Protein AF-A0A2K3L2W8-F1 (afdb_monomer_lite)

Secondary structure (DSSP, 8-state):
--EE-TTS-EE--SEEEEEEEEEETTEEEEEEEEE--------

Sequence (43 aa):
MSLSLADRSIVHPVGILHDVLVRVAEFVFPADFVVLDMEEDKD

Organism: Trifolium pratense (NCBI:txid57577)

Foldseek 3Di:
DWDQDPVRDIFDFPDKDFQDWDDDPPDTDGDIDTHTDDPDDDD

Radius of gyration: 13.57 Å; chains: 1; bounding box: 29×30×27 Å

Structure (mmCIF, N/CA/C/O backbone):
data_AF-A0A2K3L2W8-F1
#
_entry.id   AF-A0A2K3L2W8-F1
#
loop_
_atom_site.group_PDB
_atom_site.id
_atom_site.type_symbol
_atom_site.label_atom_id
_atom_site.label_alt_id
_atom_site.label_comp_id
_atom_site.label_asym_id
_atom_site.label_entity_id
_atom_site.label_seq_id
_atom_site.pdbx_PDB_ins_code
_atom_site.Cartn_x
_atom_site.Cartn_y
_atom_site.Cartn_z
_atom_site.occupancy
_atom_site.B_iso_or_equiv
_atom_si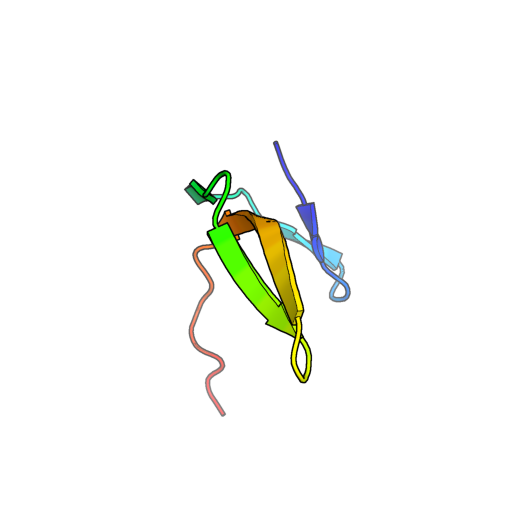te.auth_seq_id
_atom_site.auth_comp_id
_atom_site.auth_asym_id
_atom_site.auth_atom_id
_atom_site.pdbx_PDB_model_num
ATOM 1 N N . MET A 1 1 ? 8.999 7.387 -7.315 1.00 85.81 1 MET A N 1
ATOM 2 C CA . MET A 1 1 ? 8.892 6.555 -6.097 1.00 85.81 1 MET A CA 1
ATOM 3 C C . MET A 1 1 ? 8.937 5.104 -6.539 1.00 85.81 1 MET A C 1
ATOM 5 O O . MET A 1 1 ? 8.337 4.805 -7.563 1.00 85.81 1 MET A O 1
ATOM 9 N N . SER A 1 2 ? 9.664 4.243 -5.836 1.00 90.44 2 SER A N 1
ATOM 10 C CA . SER A 1 2 ? 9.719 2.803 -6.112 1.00 90.44 2 SER A CA 1
ATOM 11 C C . SER A 1 2 ? 9.552 2.037 -4.802 1.00 90.44 2 SER A C 1
ATOM 13 O O . SER A 1 2 ? 9.951 2.527 -3.744 1.00 90.44 2 SER A O 1
ATOM 15 N N . LEU A 1 3 ? 8.919 0.868 -4.867 1.00 92.75 3 LEU A N 1
ATOM 16 C CA . LEU A 1 3 ? 8.692 -0.009 -3.721 1.00 92.75 3 LEU A CA 1
ATOM 17 C C . LEU A 1 3 ? 9.413 -1.335 -3.947 1.00 92.75 3 LEU A C 1
ATOM 19 O O . LEU A 1 3 ? 9.387 -1.868 -5.053 1.00 92.75 3 LEU A O 1
ATOM 23 N N . SER A 1 4 ? 10.041 -1.858 -2.895 1.00 94.56 4 SER A N 1
ATOM 24 C CA . SER A 1 4 ? 10.554 -3.227 -2.872 1.00 94.56 4 SER A CA 1
ATOM 25 C C . SER A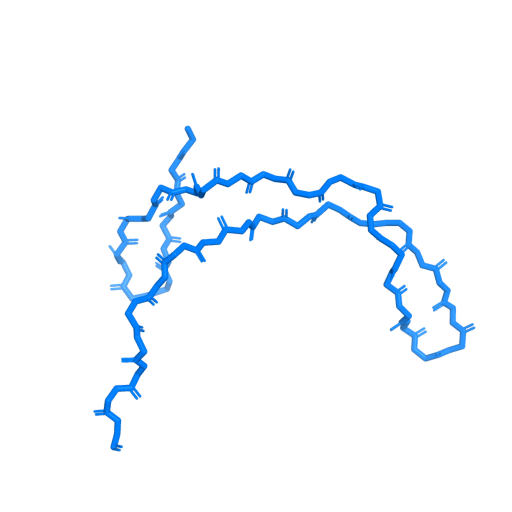 1 4 ? 9.502 -4.116 -2.228 1.00 94.56 4 SER A C 1
ATOM 27 O O . SER A 1 4 ? 9.148 -3.902 -1.068 1.00 94.56 4 SER A O 1
ATOM 29 N N . LEU A 1 5 ? 9.018 -5.107 -2.968 1.00 92.19 5 LEU A N 1
ATOM 30 C CA . LEU A 1 5 ? 8.078 -6.099 -2.458 1.00 92.19 5 LEU A CA 1
ATOM 31 C C . LEU A 1 5 ? 8.820 -7.224 -1.714 1.00 92.19 5 LEU A C 1
ATOM 33 O O . LEU A 1 5 ? 10.054 -7.293 -1.712 1.00 92.19 5 LEU A O 1
ATOM 37 N N . ALA A 1 6 ? 8.069 -8.094 -1.030 1.00 93.31 6 ALA A N 1
ATOM 38 C CA . ALA A 1 6 ? 8.632 -9.187 -0.228 1.00 93.31 6 ALA A CA 1
ATOM 39 C C . ALA A 1 6 ? 9.355 -10.248 -1.080 1.00 93.31 6 ALA A C 1
ATOM 41 O O . ALA A 1 6 ? 10.313 -10.870 -0.618 1.00 93.31 6 ALA A O 1
ATOM 42 N N . ASP A 1 7 ? 8.941 -10.403 -2.338 1.00 91.38 7 ASP A N 1
ATOM 43 C CA . ASP A 1 7 ? 9.592 -11.228 -3.364 1.00 91.38 7 ASP A CA 1
ATOM 44 C C . ASP A 1 7 ? 10.863 -10.574 -3.946 1.00 91.38 7 ASP A C 1
ATOM 46 O O . ASP A 1 7 ? 11.533 -11.158 -4.795 1.00 91.38 7 ASP A O 1
ATOM 50 N N . ARG A 1 8 ? 11.232 -9.384 -3.447 1.00 92.75 8 ARG A N 1
ATOM 51 C CA . ARG A 1 8 ? 12.365 -8.556 -3.892 1.00 92.75 8 ARG A CA 1
ATOM 52 C C . ARG A 1 8 ? 12.187 -7.956 -5.287 1.00 92.75 8 ARG A C 1
ATOM 54 O O . ARG A 1 8 ? 13.151 -7.407 -5.823 1.00 92.75 8 ARG A O 1
ATOM 61 N N . SER A 1 9 ? 10.989 -8.019 -5.865 1.00 90.75 9 SER A N 1
ATOM 62 C CA . SER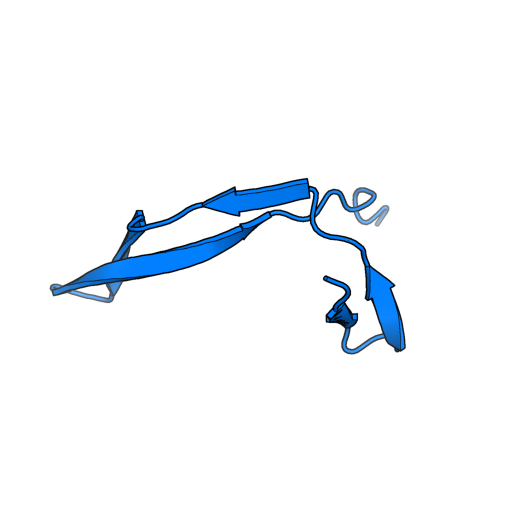 A 1 9 ? 10.679 -7.248 -7.064 1.00 90.75 9 SER A CA 1
ATOM 63 C C . SER A 1 9 ? 10.614 -5.753 -6.728 1.00 90.75 9 SER A C 1
ATOM 65 O O . SER A 1 9 ? 10.273 -5.349 -5.610 1.00 90.75 9 SER A O 1
ATOM 67 N N . ILE A 1 10 ? 10.998 -4.920 -7.698 1.00 93.38 10 ILE A N 1
ATOM 68 C CA . ILE A 1 10 ? 10.904 -3.463 -7.595 1.00 93.38 10 ILE A CA 1
ATOM 69 C C . ILE A 1 10 ? 9.749 -3.014 -8.477 1.00 93.38 10 ILE A C 1
ATOM 71 O O . ILE A 1 10 ? 9.803 -3.173 -9.696 1.00 93.38 10 ILE A O 1
ATOM 75 N N . VAL A 1 11 ? 8.736 -2.408 -7.865 1.00 92.69 11 VAL A N 1
ATOM 76 C CA . VAL A 1 11 ? 7.549 -1.909 -8.564 1.00 92.69 11 VAL A CA 1
ATOM 77 C C . VAL A 1 11 ? 7.486 -0.390 -8.518 1.00 92.69 11 VAL A C 1
ATOM 79 O O . VAL A 1 11 ? 7.896 0.255 -7.545 1.00 92.69 11 VAL A O 1
ATOM 82 N N . HIS A 1 12 ? 6.967 0.187 -9.596 1.00 93.56 12 HIS A N 1
ATOM 83 C CA . HIS A 1 12 ? 6.715 1.615 -9.707 1.00 93.56 12 HIS A CA 1
ATOM 84 C C . HIS A 1 12 ? 5.209 1.836 -9.584 1.00 93.56 12 HIS A C 1
ATOM 86 O O . HIS A 1 12 ? 4.462 1.299 -10.401 1.00 93.56 12 HIS A O 1
ATOM 92 N N . PRO A 1 13 ? 4.746 2.591 -8.576 1.00 93.69 13 PRO A N 1
ATOM 93 C CA . PRO A 1 13 ? 3.329 2.872 -8.439 1.00 93.69 13 PRO A CA 1
ATOM 94 C C . PRO A 1 13 ? 2.747 3.614 -9.634 1.00 93.69 13 PRO A C 1
ATOM 96 O O . PRO A 1 13 ? 3.381 4.522 -10.172 1.00 93.69 13 PRO A O 1
ATOM 99 N N . VAL A 1 14 ? 1.505 3.274 -9.974 1.00 94.75 14 VAL A N 1
ATOM 100 C CA . VAL A 1 14 ? 0.688 4.015 -10.944 1.00 94.75 14 VAL A CA 1
ATOM 101 C C . VAL A 1 14 ? 0.270 5.355 -10.348 1.00 94.75 14 VAL A C 1
ATOM 103 O O . VAL A 1 14 ? 0.254 6.377 -11.031 1.00 94.75 14 VAL A O 1
ATOM 106 N N . GLY A 1 15 ? -0.043 5.360 -9.053 1.00 94.00 15 GLY A N 1
ATOM 107 C CA . GLY A 1 15 ? -0.448 6.558 -8.338 1.00 94.00 15 GLY A CA 1
ATOM 108 C C . GLY A 1 15 ? -0.645 6.316 -6.850 1.00 94.00 15 GLY A C 1
ATOM 109 O O . GLY A 1 15 ? -0.474 5.204 -6.347 1.00 94.00 15 GLY A O 1
ATOM 110 N N . ILE A 1 16 ? -1.006 7.387 -6.154 1.00 94.19 16 ILE A N 1
ATOM 111 C CA . ILE A 1 16 ? -1.387 7.365 -4.745 1.00 94.19 16 ILE A CA 1
ATOM 112 C C . ILE A 1 16 ? -2.813 7.901 -4.664 1.00 94.19 16 ILE A C 1
ATOM 114 O O . ILE A 1 16 ? -3.122 8.941 -5.246 1.00 94.19 16 ILE A O 1
ATOM 118 N N . LEU A 1 17 ? -3.681 7.170 -3.977 1.00 95.50 17 LEU A N 1
ATOM 119 C CA . LEU A 1 17 ? -5.033 7.595 -3.675 1.00 95.50 17 LEU A CA 1
ATOM 120 C C . LEU A 1 17 ? -5.054 8.130 -2.246 1.00 95.50 17 LEU A C 1
ATOM 122 O O . LEU A 1 17 ? -4.804 7.381 -1.303 1.00 95.50 17 LEU A O 1
ATOM 126 N N . HIS A 1 18 ? -5.314 9.424 -2.114 1.00 95.38 18 HIS A N 1
ATOM 127 C CA . HIS A 1 18 ? -5.281 10.119 -0.832 1.00 95.38 18 HIS A CA 1
ATOM 128 C C . HIS A 1 18 ? -6.644 10.116 -0.138 1.00 95.38 18 HIS A C 1
ATOM 130 O O . HIS A 1 18 ? -7.679 10.100 -0.809 1.00 95.38 18 HIS A O 1
ATOM 136 N N . ASP A 1 19 ? -6.626 10.168 1.197 1.00 94.69 19 ASP A N 1
ATOM 137 C CA . ASP A 1 19 ? -7.806 10.371 2.055 1.00 94.69 19 ASP A CA 1
ATOM 138 C C . ASP A 1 19 ? -8.946 9.357 1.834 1.00 94.69 19 ASP A C 1
ATOM 140 O O . ASP A 1 19 ? -10.138 9.665 1.949 1.00 94.69 19 ASP A O 1
ATOM 144 N N . VAL A 1 20 ? -8.596 8.105 1.537 1.00 95.88 20 VAL A N 1
ATOM 145 C C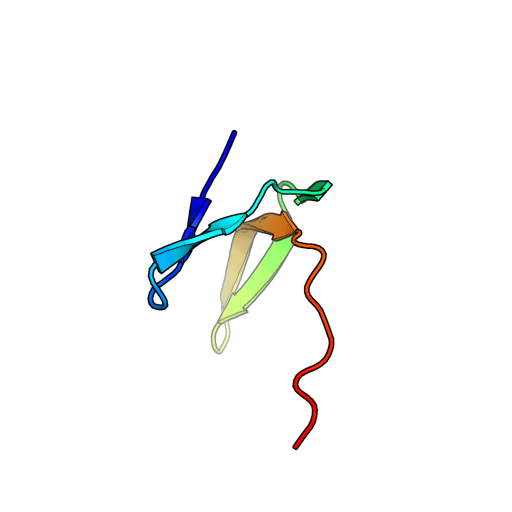A . VAL A 1 20 ? -9.576 7.030 1.367 1.00 95.88 20 VAL A CA 1
ATOM 146 C C . VAL A 1 20 ? -10.109 6.609 2.728 1.00 95.88 20 VAL A C 1
ATOM 148 O O . VAL A 1 20 ? -9.348 6.260 3.629 1.00 95.88 20 VAL A O 1
ATOM 151 N N . LEU A 1 21 ? -11.432 6.586 2.875 1.00 96.44 21 LEU A N 1
ATOM 152 C CA . LEU A 1 21 ? -12.079 6.126 4.099 1.00 96.44 21 LEU A CA 1
ATOM 153 C C . LEU A 1 21 ? -12.076 4.595 4.180 1.00 96.44 21 LEU A C 1
ATOM 155 O O . LEU A 1 21 ? -12.745 3.911 3.405 1.00 96.44 21 LEU A O 1
ATOM 159 N N . VAL A 1 22 ? -11.361 4.061 5.166 1.00 96.31 22 VAL A N 1
ATOM 160 C CA . VAL A 1 22 ? -11.248 2.629 5.451 1.00 96.31 22 VAL A CA 1
ATOM 161 C C . VAL A 1 22 ? -12.039 2.300 6.701 1.00 96.31 22 VAL A C 1
ATOM 163 O O . VAL A 1 22 ? -11.856 2.922 7.748 1.00 96.31 22 VAL A O 1
ATOM 166 N N . ARG A 1 23 ? -12.906 1.290 6.612 1.00 96.94 23 ARG A N 1
ATOM 167 C CA . ARG A 1 23 ? -13.643 0.782 7.769 1.00 96.94 23 ARG A CA 1
ATOM 168 C C . ARG A 1 23 ? -12.854 -0.330 8.458 1.00 96.94 23 ARG A C 1
ATOM 170 O O . ARG A 1 23 ? -12.557 -1.346 7.834 1.00 96.94 23 ARG A O 1
ATOM 177 N N . VAL A 1 24 ? -12.589 -0.168 9.751 1.00 95.38 24 VAL A N 1
ATOM 178 C CA . VAL A 1 24 ? -11.968 -1.177 10.619 1.00 95.38 24 VAL A CA 1
ATOM 179 C C . VAL A 1 24 ? -12.910 -1.441 11.790 1.00 95.38 24 VAL A C 1
ATOM 181 O O . VAL A 1 24 ? -13.100 -0.580 12.647 1.00 95.38 24 VAL A O 1
ATOM 184 N N . ALA A 1 25 ? -13.518 -2.631 11.810 1.00 95.19 25 ALA A N 1
ATOM 185 C CA . ALA A 1 25 ? -14.634 -2.961 12.698 1.00 95.19 25 ALA A CA 1
ATOM 186 C C . ALA A 1 25 ? -15.751 -1.897 12.612 1.00 95.19 25 ALA A C 1
ATOM 188 O O . ALA A 1 25 ? -16.375 -1.750 11.560 1.00 95.19 25 ALA A O 1
ATOM 189 N N . GLU A 1 26 ? -15.980 -1.152 13.693 1.00 96.81 26 GLU A N 1
ATOM 190 C CA . GLU A 1 26 ? -17.008 -0.109 13.793 1.00 96.81 26 GLU A CA 1
ATOM 191 C C . GLU A 1 26 ? -16.479 1.303 13.486 1.00 96.81 26 GLU A C 1
ATOM 193 O O . GLU A 1 26 ? -17.251 2.259 13.449 1.00 96.81 26 GLU A O 1
ATOM 198 N N . PHE A 1 27 ? -15.176 1.455 13.237 1.00 97.25 27 PHE A N 1
ATOM 199 C CA . PHE A 1 27 ? -14.528 2.750 13.036 1.00 97.25 27 PHE A CA 1
ATOM 200 C C . PHE A 1 27 ? -14.204 3.010 11.565 1.00 97.25 27 PHE A C 1
ATOM 202 O O . PHE A 1 27 ? -13.974 2.080 10.791 1.00 97.25 27 PHE A O 1
ATOM 209 N N . VAL A 1 28 ? -14.150 4.288 11.187 1.00 97.06 28 VAL A N 1
ATOM 210 C CA . VAL A 1 28 ? -13.749 4.743 9.851 1.00 97.06 28 VAL A CA 1
ATOM 211 C C . VAL A 1 28 ? -12.563 5.688 9.986 1.00 97.06 28 VAL A C 1
ATOM 213 O O . VAL A 1 28 ? -12.638 6.662 10.734 1.00 97.06 28 VAL A O 1
ATOM 216 N N . PHE A 1 29 ? -11.490 5.409 9.249 1.00 96.81 29 PHE A N 1
ATOM 217 C CA . PHE A 1 29 ? -10.268 6.209 9.253 1.00 96.81 29 PHE A CA 1
ATOM 218 C C . PHE A 1 29 ? -9.893 6.632 7.831 1.00 96.81 29 PHE A C 1
ATOM 220 O O . PHE A 1 29 ? -10.023 5.816 6.918 1.00 96.81 29 PHE A O 1
ATOM 227 N N . PRO A 1 30 ? -9.412 7.869 7.626 1.00 96.81 30 PRO A N 1
ATOM 228 C CA . PRO A 1 30 ? -8.754 8.235 6.380 1.00 96.81 30 PRO A CA 1
ATOM 229 C C . PRO A 1 30 ? -7.387 7.541 6.293 1.00 96.81 30 PRO A C 1
ATOM 231 O O . PRO A 1 30 ? -6.657 7.468 7.285 1.00 96.81 30 PRO A O 1
ATOM 234 N N . ALA A 1 31 ? -7.043 7.031 5.115 1.00 96.69 31 ALA A N 1
ATOM 235 C CA . ALA A 1 31 ? -5.741 6.453 4.820 1.00 96.69 31 ALA A CA 1
ATOM 236 C C . ALA A 1 31 ? -5.361 6.680 3.353 1.00 96.69 31 ALA A C 1
ATOM 238 O O . ALA A 1 31 ? -6.218 6.713 2.468 1.00 96.69 31 ALA A O 1
ATOM 239 N N . ASP A 1 32 ? -4.059 6.776 3.106 1.00 96.31 32 ASP A N 1
ATOM 240 C CA . ASP A 1 32 ? -3.501 6.855 1.761 1.00 96.31 32 ASP A CA 1
ATOM 241 C C . ASP A 1 32 ? -3.160 5.453 1.244 1.00 96.31 32 ASP A C 1
ATOM 243 O O . ASP A 1 32 ? -2.618 4.619 1.975 1.00 96.31 32 ASP A O 1
ATOM 247 N N . PHE A 1 33 ? -3.436 5.202 -0.035 1.00 94.75 33 PHE A N 1
ATOM 248 C CA . PHE A 1 33 ? -3.175 3.925 -0.697 1.00 94.75 33 PHE A CA 1
ATOM 249 C C . PHE A 1 33 ? -2.267 4.102 -1.901 1.00 94.75 33 PHE A C 1
ATOM 251 O O . PHE A 1 33 ? -2.476 4.982 -2.730 1.00 94.75 33 PHE A O 1
ATOM 258 N N . VAL A 1 34 ? -1.286 3.215 -2.041 1.00 93.88 34 VAL A N 1
ATOM 259 C CA . VAL A 1 34 ? -0.451 3.142 -3.239 1.00 93.88 34 VAL A CA 1
ATOM 260 C C . VAL A 1 34 ? -1.092 2.168 -4.222 1.00 93.88 34 VAL A C 1
ATOM 262 O O . VAL A 1 34 ? -1.318 1.009 -3.883 1.00 93.88 34 VA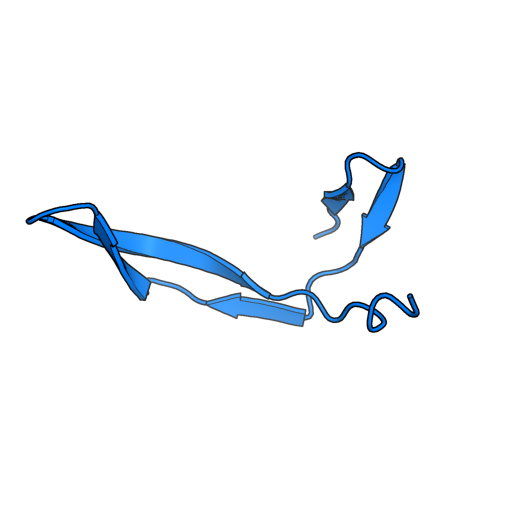L A O 1
ATOM 265 N N . VAL A 1 35 ? -1.378 2.632 -5.437 1.00 94.00 35 VAL A N 1
ATOM 266 C CA . VAL A 1 35 ? -1.944 1.806 -6.509 1.00 94.00 35 VAL A CA 1
ATOM 267 C C . VAL A 1 35 ? -0.807 1.260 -7.364 1.00 94.00 35 VAL A C 1
ATOM 269 O O . VAL A 1 35 ? 0.013 2.021 -7.887 1.00 94.00 35 VAL A O 1
ATOM 272 N N . LEU A 1 36 ? -0.762 -0.062 -7.501 1.00 93.56 36 LEU A N 1
ATOM 273 C CA . LEU A 1 36 ? 0.208 -0.788 -8.313 1.00 93.56 36 LEU A CA 1
ATOM 274 C C . LEU A 1 36 ? -0.513 -1.449 -9.488 1.00 93.56 36 LEU A C 1
ATOM 276 O O . LEU A 1 36 ? -1.618 -1.957 -9.316 1.00 93.56 36 LEU A O 1
ATOM 280 N N . ASP A 1 37 ? 0.126 -1.451 -10.653 1.00 89.44 37 ASP A N 1
ATOM 281 C CA . ASP A 1 37 ? -0.237 -2.340 -11.756 1.00 89.44 37 ASP A CA 1
ATOM 282 C C . ASP A 1 37 ? 0.593 -3.616 -11.591 1.00 89.44 37 ASP A C 1
ATOM 284 O O . ASP A 1 37 ? 1.823 -3.547 -11.504 1.00 89.44 37 ASP A O 1
ATOM 288 N N . MET A 1 38 ? -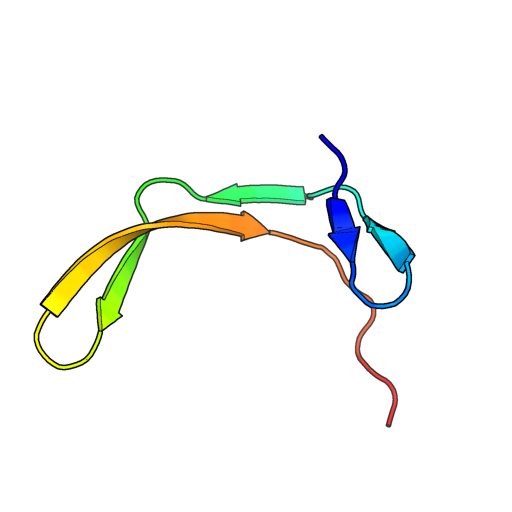0.071 -4.756 -11.433 1.00 85.50 38 MET A N 1
ATOM 289 C CA . MET A 1 38 ? 0.562 -6.051 -11.182 1.00 85.50 38 MET A CA 1
ATOM 290 C C . MET A 1 38 ? -0.017 -7.065 -12.160 1.00 85.50 38 MET A C 1
ATOM 292 O O . MET A 1 38 ? -1.216 -7.038 -12.434 1.00 85.50 38 MET A O 1
ATOM 296 N N . GLU A 1 39 ? 0.825 -7.961 -12.677 1.00 83.88 39 GLU A N 1
ATOM 297 C CA . GLU A 1 39 ? 0.306 -9.079 -13.463 1.00 83.88 39 GLU A CA 1
ATOM 298 C C . GLU A 1 39 ? -0.592 -9.955 -12.585 1.00 83.88 39 GLU A C 1
ATOM 300 O O . GLU A 1 39 ? -0.326 -10.152 -11.398 1.00 83.88 39 GLU A O 1
ATOM 305 N N . GLU A 1 40 ? -1.678 -10.445 -13.178 1.00 81.94 40 GLU A N 1
ATOM 306 C CA . GLU A 1 40 ? -2.597 -11.365 -12.518 1.00 81.94 40 GLU A CA 1
ATOM 307 C C . GLU A 1 40 ? -1.838 -12.642 -12.138 1.00 81.94 40 GLU A C 1
ATOM 309 O O . GLU A 1 40 ? -1.089 -13.183 -12.959 1.00 81.94 40 GLU A O 1
ATOM 314 N N . ASP A 1 41 ? -2.008 -13.102 -10.898 1.00 77.81 41 ASP A N 1
ATOM 315 C CA . ASP A 1 41 ? -1.355 -14.324 -10.437 1.00 77.81 41 ASP A CA 1
ATOM 316 C C . ASP A 1 41 ? -1.975 -15.506 -11.195 1.00 77.81 41 ASP A C 1
ATOM 318 O O . ASP A 1 41 ? -3.162 -15.811 -11.053 1.00 77.81 41 ASP A O 1
ATOM 322 N N . LYS A 1 42 ? -1.196 -16.093 -12.108 1.00 68.19 42 LYS A N 1
ATOM 323 C CA . LYS A 1 42 ? -1.628 -17.197 -12.970 1.00 68.19 42 LYS A CA 1
ATOM 324 C C . LYS A 1 42 ? -1.432 -18.508 -12.220 1.00 68.19 42 LYS A C 1
ATOM 326 O O . LYS A 1 42 ? -0.453 -19.208 -12.477 1.00 68.19 42 LYS A O 1
ATOM 331 N N . ASP A 1 43 ? -2.367 -18.817 -11.333 1.00 62.62 43 ASP A N 1
ATOM 332 C CA . ASP A 1 43 ? -2.548 -20.164 -10.781 1.00 62.62 43 ASP A CA 1
ATOM 333 C C . ASP A 1 43 ? -3.542 -20.991 -11.616 1.00 62.62 43 ASP A C 1
ATOM 335 O O . ASP A 1 43 ? -4.633 -20.474 -11.961 1.00 62.62 43 ASP A O 1
#

pLDDT: mean 91.75, std 7.2, range [62.62, 97.25]